Protein AF-A0A7V8IIT7-F1 (afdb_monomer)

Radius of gyration: 13.67 Å; Cα contacts (8 Å, |Δi|>4): 133; chains: 1; bounding box: 44×24×32 Å

Foldseek 3Di:
DQDPVNVLLVLLVVLLVPDDPLLVVLLVQLPDVVRDKDNFPVSVVVNLVSSVWDWDDDPDQWIWIAHLNDIDIDGQDPPDRIDDSVVSPVVNVRCVVNVHHD

Mean predicted aligned error: 3.52 Å

Nearest PDB structures (foldseek):
  6g26-assembly1_F  TM=6.821E-01  e=2.126E-01  Burkholderia pseudomallei K96243
  4nb2-assembly1_A  TM=5.973E-01  e=1.722E+00  Staphylococcus aureus subsp. aureus N315
  7dsh-assembly1_A  TM=5.655E-01  e=5.542E+00  Saccharomyces cerevisiae S288C

Sequence (102 aa):
MTSVNDIMESVMQGKIASLRKKQRETLSQIFKTPVLSGVKWSNIESLVTALGGEIKEGSGSRVQFLLNGSIARFHRPHPSPDTDKGALVSLREWLESIGVKP

Seconda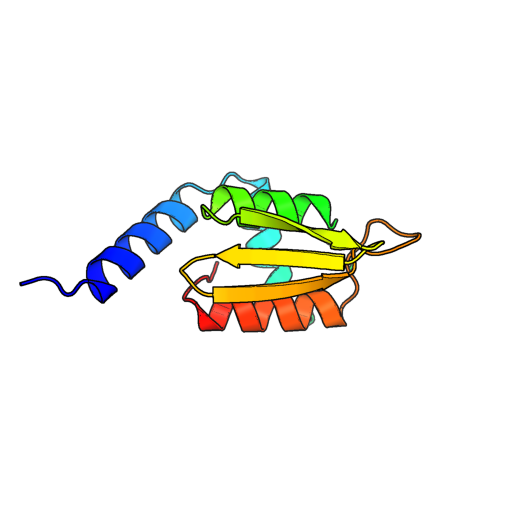ry structure (DSSP, 8-state):
---HHHHHHHHHHHHHHH--HHHHHHHHHHTSSSPPS--BHHHHHHHHHHTT-EEEE-STTEEEEEETTEEEEEE--SSSSBPPHHHHHHHHHHHHHTT---

Organism: NCBI:txid2558042

Solvent-accessible surface area (backbone atoms only — not comparable to full-atom values): 5910 Å² total; per-residue (Å²): 133,86,50,73,66,59,51,52,52,51,52,50,52,52,30,62,72,66,49,51,72,70,35,47,51,47,48,45,41,44,69,38,86,76,65,61,74,69,49,43,48,68,52,53,54,52,36,42,47,63,64,70,24,49,80,46,81,48,80,81,53,31,34,36,41,37,46,96,94,41,78,49,76,51,65,61,53,76,93,51,63,40,39,52,67,65,60,38,51,55,48,35,55,53,36,50,76,72,75,50,71,119

Structure (mmCIF, N/CA/C/O backbone):
data_AF-A0A7V8IIT7-F1
#
_entry.id   AF-A0A7V8IIT7-F1
#
loop_
_atom_site.group_PDB
_atom_site.id
_atom_site.type_symbol
_atom_site.label_atom_id
_atom_site.label_alt_id
_atom_site.label_comp_id
_atom_site.label_asym_id
_atom_site.label_entity_id
_atom_site.label_seq_id
_atom_site.pdbx_PDB_ins_code
_atom_site.Cartn_x
_atom_site.Cartn_y
_atom_site.Cartn_z
_atom_site.occupancy
_atom_site.B_iso_or_equiv
_atom_site.auth_seq_id
_atom_site.auth_comp_id
_atom_site.auth_asym_id
_atom_site.auth_atom_id
_atom_site.pdbx_PDB_model_num
ATOM 1 N N . MET A 1 1 ? -29.582 6.236 13.190 1.00 60.69 1 MET A N 1
ATOM 2 C CA . MET A 1 1 ? -29.233 5.167 12.232 1.00 60.69 1 MET A CA 1
ATOM 3 C C . MET A 1 1 ? -27.866 5.513 11.681 1.00 60.69 1 MET A C 1
ATOM 5 O O . MET A 1 1 ? -27.727 6.603 11.147 1.00 60.69 1 MET A O 1
ATOM 9 N N . THR A 1 2 ? -26.863 4.669 11.905 1.00 72.25 2 THR A N 1
ATOM 10 C CA . THR A 1 2 ? -25.509 4.856 11.361 1.00 72.25 2 THR A CA 1
ATOM 11 C C . THR A 1 2 ? -25.553 4.626 9.850 1.00 72.25 2 THR A C 1
ATOM 13 O O . THR A 1 2 ? -26.155 3.642 9.416 1.00 72.25 2 THR A O 1
ATOM 16 N N . SER A 1 3 ? -24.995 5.535 9.048 1.00 88.56 3 SER A N 1
ATOM 17 C CA . SER A 1 3 ? -24.974 5.390 7.588 1.00 88.56 3 SER A CA 1
ATOM 18 C C . SER A 1 3 ? -24.053 4.238 7.176 1.00 88.56 3 SER A C 1
ATOM 20 O O . SER A 1 3 ? -23.104 3.902 7.885 1.00 88.56 3 SER A O 1
ATOM 22 N N . VAL A 1 4 ? -24.289 3.650 6.000 1.00 82.31 4 VAL A N 1
ATOM 23 C CA . VAL A 1 4 ? -23.381 2.648 5.411 1.00 82.31 4 VAL A CA 1
ATOM 24 C C . VAL A 1 4 ? -21.963 3.216 5.274 1.00 82.31 4 VAL A C 1
ATOM 26 O O . VAL A 1 4 ? -20.998 2.508 5.553 1.00 82.31 4 VAL A O 1
ATOM 29 N N . ASN A 1 5 ? -21.830 4.507 4.950 1.00 82.75 5 ASN A N 1
ATOM 30 C CA . ASN A 1 5 ? -20.531 5.179 4.882 1.00 82.75 5 ASN A CA 1
ATOM 31 C C . ASN A 1 5 ? -19.813 5.202 6.238 1.00 82.75 5 ASN A C 1
ATOM 33 O O . ASN A 1 5 ? -18.624 4.908 6.293 1.00 82.75 5 ASN A O 1
ATOM 37 N N . ASP A 1 6 ? -20.527 5.482 7.331 1.00 85.69 6 ASP A N 1
ATOM 38 C CA . ASP A 1 6 ? -19.939 5.518 8.676 1.00 85.69 6 ASP A CA 1
ATOM 39 C C . ASP A 1 6 ? -19.428 4.128 9.096 1.00 85.69 6 ASP A C 1
ATOM 41 O O . ASP A 1 6 ? -18.385 4.000 9.740 1.00 85.69 6 ASP A O 1
ATOM 45 N N . ILE A 1 7 ? -20.144 3.068 8.699 1.00 87.44 7 ILE A N 1
ATOM 46 C CA . ILE A 1 7 ? -19.718 1.680 8.922 1.00 87.44 7 ILE A CA 1
ATOM 47 C C . ILE A 1 7 ? -18.441 1.387 8.129 1.00 87.44 7 ILE A C 1
ATOM 49 O O . ILE A 1 7 ? -17.496 0.826 8.682 1.00 87.44 7 ILE A O 1
ATOM 53 N N . MET A 1 8 ? -18.390 1.770 6.852 1.00 86.38 8 MET A N 1
ATOM 54 C CA . MET A 1 8 ? -17.222 1.535 5.996 1.00 86.38 8 MET A CA 1
ATOM 55 C C . MET A 1 8 ? -15.982 2.288 6.490 1.00 86.38 8 MET A C 1
ATOM 57 O O . MET A 1 8 ? -14.910 1.691 6.580 1.00 86.38 8 MET A O 1
ATOM 61 N N . GLU A 1 9 ? -16.134 3.552 6.888 1.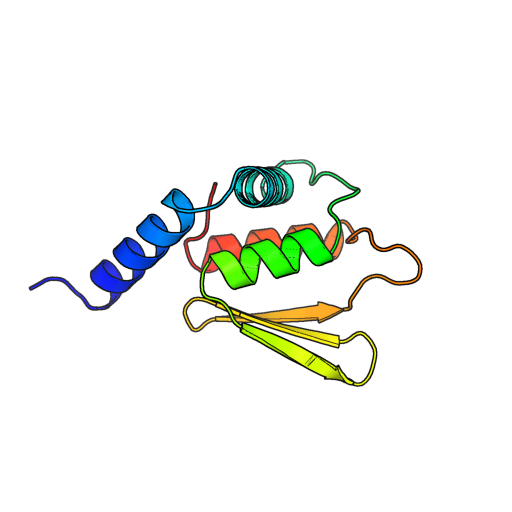00 86.94 9 GLU A N 1
ATOM 62 C CA . GLU A 1 9 ? -1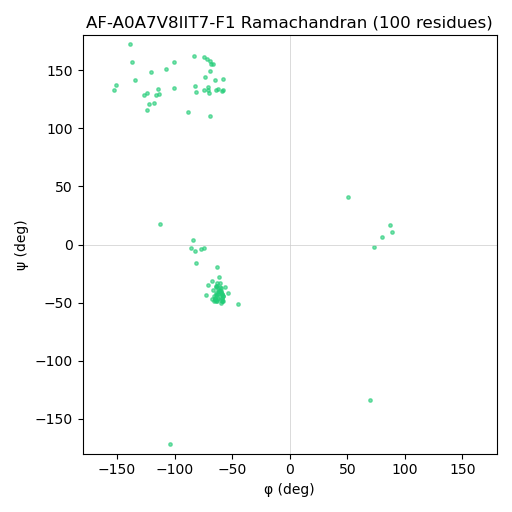5.065 4.339 7.514 1.00 86.94 9 GLU A CA 1
ATOM 63 C C . GLU A 1 9 ? -14.564 3.667 8.796 1.00 86.94 9 GLU A C 1
ATOM 65 O O . GLU A 1 9 ? -13.365 3.438 8.957 1.00 86.94 9 GLU A O 1
ATOM 70 N N . SER A 1 10 ? -15.472 3.252 9.686 1.00 89.62 10 SER A N 1
ATOM 71 C CA . SER A 1 10 ? -15.106 2.554 10.923 1.00 89.62 10 SER A CA 1
ATOM 72 C C . SER A 1 10 ? -14.335 1.254 10.659 1.00 89.62 10 SER A C 1
ATOM 74 O O . SER A 1 10 ? -13.320 0.988 11.311 1.00 89.62 10 SER A O 1
ATOM 76 N N . VAL A 1 11 ? -14.761 0.466 9.666 1.00 91.69 11 VAL A N 1
ATOM 77 C CA . VAL A 1 11 ? -14.057 -0.756 9.250 1.00 91.69 11 VAL A CA 1
ATOM 78 C C . VAL A 1 11 ? -12.656 -0.429 8.735 1.00 91.69 11 VAL A C 1
ATOM 80 O O . VAL A 1 11 ? -11.695 -1.083 9.149 1.00 91.69 11 VAL A O 1
ATOM 83 N N . MET A 1 12 ? -12.513 0.588 7.880 1.00 94.19 12 MET A N 1
ATOM 84 C CA . MET A 1 12 ? -11.210 1.001 7.353 1.00 94.19 12 MET A CA 1
ATOM 85 C C . MET A 1 12 ? -10.268 1.494 8.453 1.00 94.19 12 MET A C 1
ATOM 87 O O . MET A 1 12 ? -9.110 1.071 8.488 1.00 94.19 12 MET A O 1
ATOM 91 N N . GLN A 1 13 ? -10.758 2.283 9.412 1.00 93.50 13 GLN A N 1
ATOM 92 C CA . GLN A 1 13 ? -9.968 2.693 10.577 1.00 93.50 13 GLN A CA 1
ATOM 93 C C . GLN A 1 13 ? -9.526 1.491 11.424 1.00 93.50 13 GLN A C 1
ATOM 95 O O . GLN A 1 13 ? -8.369 1.408 11.842 1.00 93.50 13 GLN A O 1
ATOM 100 N N . GLY A 1 14 ? -10.403 0.498 11.606 1.00 95.81 14 GLY A N 1
ATOM 101 C CA . GLY A 1 14 ? -10.053 -0.765 12.259 1.00 95.81 14 GLY A CA 1
ATOM 102 C C . GLY A 1 14 ? -8.932 -1.521 11.535 1.00 95.81 14 GLY A C 1
ATOM 103 O O . GLY A 1 14 ? -8.011 -2.038 12.176 1.00 95.81 14 GLY A O 1
ATOM 104 N N . LYS A 1 15 ? -8.953 -1.548 10.195 1.00 96.56 15 LYS A N 1
ATOM 105 C CA . LYS A 1 15 ? -7.887 -2.163 9.388 1.00 96.56 15 LYS A CA 1
ATOM 106 C C . LYS A 1 15 ? -6.560 -1.425 9.540 1.00 96.56 15 LYS A C 1
ATOM 108 O O . LYS A 1 15 ? -5.551 -2.083 9.797 1.00 96.56 15 LYS A O 1
ATOM 113 N N . ILE A 1 16 ? -6.566 -0.094 9.465 1.00 96.75 16 ILE A N 1
ATOM 114 C CA . ILE A 1 16 ? -5.372 0.749 9.652 1.00 96.75 16 ILE A CA 1
ATOM 115 C C . ILE A 1 16 ? -4.761 0.513 11.043 1.00 96.75 16 ILE A C 1
ATOM 117 O O . ILE A 1 16 ? -3.561 0.241 11.166 1.00 96.75 16 ILE A O 1
ATOM 121 N N . ALA A 1 17 ? -5.592 0.493 12.089 1.00 96.50 17 ALA A N 1
ATOM 122 C CA . ALA A 1 17 ? -5.154 0.200 13.452 1.00 96.50 17 ALA A CA 1
ATOM 123 C C . ALA A 1 17 ? -4.524 -1.202 13.585 1.00 96.50 17 ALA A C 1
ATOM 125 O O . ALA A 1 17 ? -3.569 -1.383 14.344 1.00 96.50 17 ALA A O 1
ATOM 126 N N . SER A 1 18 ? -4.992 -2.187 12.812 1.00 97.19 18 SER A N 1
ATOM 127 C CA . SER A 1 18 ? -4.503 -3.576 12.839 1.00 97.19 18 SER A CA 1
ATOM 128 C C . SER A 1 18 ? -3.222 -3.851 12.029 1.00 97.19 18 SER A C 1
ATOM 130 O O . SER A 1 18 ? -2.682 -4.958 12.104 1.00 97.19 18 SER A O 1
ATOM 132 N N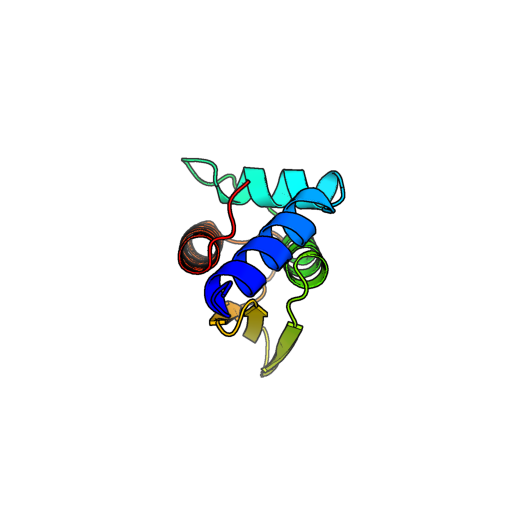 . LEU A 1 19 ? -2.706 -2.873 11.272 1.00 98.38 19 LEU A N 1
ATOM 133 C CA . LEU A 1 19 ? -1.522 -3.055 10.424 1.00 98.38 19 LEU A CA 1
ATOM 134 C C . LEU A 1 19 ? -0.291 -3.514 11.223 1.00 98.38 19 LEU A C 1
ATOM 136 O O . LEU A 1 19 ? -0.014 -3.043 12.323 1.00 98.38 19 LEU A O 1
ATOM 140 N N . ARG A 1 20 ? 0.527 -4.399 10.651 1.00 98.12 20 ARG A N 1
ATOM 141 C CA . ARG A 1 20 ? 1.810 -4.795 11.257 1.00 98.12 20 ARG A CA 1
ATOM 142 C C . ARG A 1 20 ? 2.847 -3.681 11.101 1.00 98.12 20 ARG A C 1
ATOM 144 O O . ARG A 1 20 ? 2.738 -2.844 10.207 1.00 98.12 20 ARG A O 1
ATOM 151 N N . LYS A 1 21 ? 3.915 -3.714 11.910 1.00 97.88 21 LYS A N 1
ATOM 152 C CA . LYS A 1 21 ? 4.992 -2.699 11.915 1.00 97.88 21 LYS A CA 1
ATOM 153 C C . LYS A 1 21 ? 5.466 -2.312 10.505 1.00 97.88 21 LYS A C 1
ATOM 155 O O . LYS A 1 21 ? 5.442 -1.137 10.162 1.00 97.88 21 LYS A O 1
ATOM 160 N N . LYS A 1 22 ? 5.807 -3.296 9.664 1.00 97.50 22 LYS A N 1
ATOM 161 C CA . LYS A 1 22 ? 6.302 -3.053 8.298 1.00 97.50 22 LYS A CA 1
ATOM 162 C C . LYS A 1 22 ? 5.267 -2.389 7.379 1.00 97.50 22 LYS A C 1
ATOM 164 O O . LYS A 1 22 ? 5.628 -1.568 6.541 1.00 97.50 22 LYS A O 1
ATOM 169 N N . GLN A 1 23 ? 3.991 -2.733 7.537 1.00 98.19 23 GLN A N 1
ATOM 170 C CA . GLN A 1 23 ? 2.897 -2.166 6.743 1.00 98.19 23 GLN A CA 1
ATOM 171 C C . GLN A 1 23 ? 2.627 -0.719 7.160 1.00 98.19 23 GLN A C 1
ATOM 173 O O . GLN A 1 23 ? 2.533 0.142 6.292 1.00 98.19 23 GLN A O 1
ATOM 178 N N . ARG A 1 24 ? 2.616 -0.434 8.472 1.00 97.94 24 ARG A N 1
ATOM 179 C CA . ARG A 1 24 ? 2.540 0.941 8.994 1.00 97.94 24 ARG A CA 1
ATOM 180 C C . ARG A 1 24 ? 3.706 1.793 8.498 1.00 97.94 24 ARG A C 1
ATOM 182 O O . ARG A 1 24 ? 3.480 2.874 7.978 1.00 97.94 24 ARG A O 1
ATOM 189 N N . GLU A 1 25 ? 4.936 1.279 8.571 1.00 96.62 25 GLU A N 1
ATOM 190 C CA . GLU A 1 25 ? 6.118 1.966 8.029 1.00 96.62 25 GLU A CA 1
ATOM 191 C C . GLU A 1 25 ? 5.974 2.258 6.531 1.00 96.62 25 GLU A C 1
ATOM 193 O O . GLU A 1 25 ? 6.278 3.364 6.095 1.00 96.62 25 GLU A O 1
ATOM 198 N N . THR A 1 26 ? 5.488 1.291 5.750 1.00 97.50 26 THR A N 1
ATOM 199 C CA . THR A 1 26 ? 5.259 1.458 4.306 1.00 97.50 26 THR A CA 1
ATOM 200 C C . THR A 1 26 ? 4.217 2.541 4.036 1.00 97.50 26 THR A C 1
ATOM 202 O O . THR A 1 26 ? 4.466 3.431 3.226 1.00 97.50 26 THR A O 1
ATOM 205 N N . LEU A 1 27 ? 3.090 2.518 4.756 1.00 97.31 27 LEU A N 1
ATOM 206 C CA . LEU A 1 27 ? 2.060 3.552 4.674 1.00 97.31 27 LEU A CA 1
ATOM 207 C C . LEU A 1 27 ? 2.643 4.930 5.020 1.00 97.31 27 LEU A C 1
ATOM 209 O O . LEU A 1 27 ? 2.514 5.866 4.237 1.00 97.31 27 LEU A O 1
ATOM 213 N N . SER A 1 28 ? 3.391 5.051 6.120 1.00 96.38 28 SER A N 1
ATOM 214 C CA . SER A 1 28 ? 4.062 6.304 6.476 1.00 96.38 2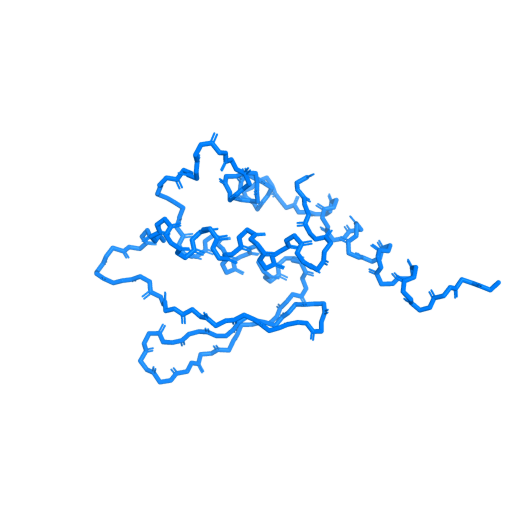8 SER A CA 1
ATOM 215 C C . SER A 1 28 ? 5.059 6.768 5.407 1.00 96.38 28 SER A C 1
ATOM 217 O O . SER A 1 28 ? 5.135 7.961 5.137 1.00 96.38 28 SER A O 1
ATOM 219 N N . GLN A 1 29 ? 5.826 5.862 4.788 1.00 95.81 29 GLN A N 1
ATOM 220 C CA . GLN A 1 29 ? 6.783 6.197 3.724 1.00 95.81 29 GLN A CA 1
ATOM 221 C C . GLN A 1 29 ? 6.095 6.757 2.474 1.00 95.81 29 GLN A C 1
ATOM 223 O O . GLN A 1 29 ? 6.592 7.734 1.913 1.00 95.81 29 GLN A O 1
ATOM 228 N N . ILE A 1 30 ? 4.959 6.175 2.074 1.00 96.31 30 ILE A N 1
ATOM 229 C CA . ILE A 1 30 ? 4.142 6.640 0.940 1.00 96.31 30 ILE A CA 1
ATOM 230 C C . ILE A 1 30 ? 3.648 8.076 1.173 1.00 96.31 30 ILE A C 1
ATOM 232 O O . ILE A 1 30 ? 3.625 8.879 0.244 1.00 96.31 30 ILE A O 1
ATOM 236 N N . PHE A 1 31 ? 3.310 8.425 2.418 1.00 96.56 31 PHE A N 1
ATOM 237 C CA . PHE A 1 31 ? 2.764 9.738 2.781 1.00 96.56 31 PHE A CA 1
ATOM 238 C C . PHE A 1 31 ? 3.813 10.826 3.068 1.00 96.56 31 PHE A C 1
ATOM 240 O O . PHE A 1 31 ? 3.445 11.982 3.288 1.00 96.56 31 PHE A O 1
ATOM 247 N N . LYS A 1 32 ? 5.117 10.519 3.043 1.00 95.06 32 LYS A N 1
ATOM 248 C CA . LYS A 1 32 ? 6.156 11.549 3.226 1.00 95.06 32 LYS A CA 1
ATOM 249 C C . LYS A 1 32 ? 6.228 12.508 2.036 1.00 95.06 32 LYS A C 1
ATOM 251 O O . LYS A 1 32 ? 6.008 12.125 0.889 1.00 95.06 32 LYS A O 1
ATOM 256 N N . THR A 1 33 ? 6.613 13.752 2.322 1.00 89.19 33 THR A N 1
ATOM 257 C CA . THR A 1 33 ? 6.904 14.780 1.315 1.00 89.19 33 THR A CA 1
ATOM 258 C C . THR A 1 33 ? 8.325 15.317 1.544 1.00 89.19 33 THR A C 1
ATOM 260 O O . THR A 1 33 ? 8.566 15.896 2.602 1.00 89.19 33 THR A O 1
ATOM 263 N N . PRO A 1 34 ? 9.274 15.125 0.603 1.00 86.25 34 PRO A N 1
ATOM 264 C CA . PRO A 1 34 ? 9.130 14.380 -0.653 1.00 86.25 34 PRO A CA 1
ATOM 265 C C . PRO A 1 34 ? 8.911 12.873 -0.422 1.00 86.25 34 PRO A C 1
ATOM 267 O O . PRO A 1 34 ? 9.327 12.334 0.605 1.00 86.25 34 PRO A O 1
ATOM 270 N N . VAL A 1 35 ? 8.281 12.192 -1.390 1.00 83.75 35 VAL A N 1
ATOM 271 C CA . VAL A 1 35 ? 8.116 10.728 -1.341 1.00 83.75 35 VAL A CA 1
ATOM 272 C C . VAL A 1 35 ? 9.487 10.055 -1.268 1.00 83.75 35 VAL A C 1
ATOM 274 O O . VAL A 1 35 ? 10.410 10.401 -2.017 1.00 83.75 35 VAL A O 1
ATOM 277 N N . LEU A 1 36 ? 9.640 9.104 -0.346 1.00 82.75 36 LEU A N 1
ATOM 278 C CA . LEU A 1 36 ? 10.895 8.373 -0.201 1.00 82.75 36 LEU A CA 1
ATOM 279 C C . LEU A 1 36 ? 11.055 7.363 -1.339 1.00 82.75 36 LEU A C 1
ATOM 281 O O . LEU A 1 36 ? 10.146 6.594 -1.631 1.00 82.75 36 LEU A O 1
ATOM 285 N N . SER A 1 37 ? 12.234 7.334 -1.958 1.00 78.12 37 SER A N 1
ATOM 286 C CA . SER A 1 37 ? 12.620 6.259 -2.877 1.00 78.12 37 SER A CA 1
ATOM 287 C C . SER A 1 37 ? 12.901 4.956 -2.121 1.00 78.12 37 SER A C 1
ATOM 289 O O . SER A 1 37 ? 13.216 4.977 -0.932 1.00 78.12 37 SER A O 1
ATOM 291 N N . GLY A 1 38 ? 12.851 3.820 -2.823 1.00 85.38 38 GLY A N 1
ATOM 292 C CA . GLY A 1 38 ? 13.244 2.520 -2.261 1.00 85.38 38 GLY A CA 1
ATOM 293 C C . GLY A 1 38 ? 12.121 1.758 -1.551 1.00 85.38 38 GLY A C 1
ATOM 294 O O . GLY A 1 38 ? 12.377 0.751 -0.887 1.00 85.38 38 GLY A O 1
ATOM 295 N N . VAL A 1 39 ? 10.867 2.207 -1.681 1.00 93.94 39 VAL A N 1
ATOM 296 C CA . VAL A 1 39 ? 9.709 1.422 -1.238 1.00 93.94 39 VAL A CA 1
ATOM 297 C C . VAL A 1 39 ? 9.562 0.213 -2.165 1.00 93.94 39 VAL A C 1
ATOM 299 O O . VAL A 1 39 ? 9.223 0.347 -3.343 1.00 93.94 39 VAL A O 1
ATOM 302 N N . LYS A 1 40 ? 9.831 -0.982 -1.629 1.00 95.50 40 LYS A N 1
ATOM 303 C CA . LYS A 1 40 ? 9.693 -2.245 -2.367 1.00 95.50 40 LYS A CA 1
ATOM 304 C C . LYS A 1 40 ? 8.241 -2.464 -2.777 1.00 95.50 40 LYS A C 1
ATOM 306 O O . LYS A 1 40 ? 7.353 -2.361 -1.932 1.00 95.50 40 LYS A O 1
ATOM 311 N N . TRP A 1 41 ? 8.020 -2.849 -4.032 1.00 96.19 41 TRP A N 1
ATOM 312 C CA . TRP A 1 41 ? 6.683 -3.151 -4.551 1.00 96.19 41 TRP A CA 1
ATOM 313 C C . TRP A 1 41 ? 5.930 -4.183 -3.694 1.00 96.19 41 TRP A C 1
ATOM 315 O O . TRP A 1 41 ? 4.773 -3.981 -3.338 1.00 96.19 41 TRP A O 1
ATOM 325 N N . SER A 1 42 ? 6.618 -5.235 -3.246 1.00 96.50 42 SER A N 1
ATOM 326 C CA . SER A 1 42 ? 6.037 -6.271 -2.380 1.00 96.50 42 SER A CA 1
ATOM 327 C C . SER A 1 42 ? 5.536 -5.744 -1.027 1.00 96.50 42 SER A C 1
ATOM 329 O O . SER A 1 42 ? 4.589 -6.291 -0.462 1.00 96.50 42 SER A O 1
ATOM 331 N N . ASN A 1 43 ? 6.123 -4.661 -0.500 1.00 97.69 43 ASN A N 1
ATOM 332 C CA . ASN A 1 43 ? 5.616 -4.023 0.717 1.00 97.69 43 ASN A CA 1
ATOM 333 C C . ASN A 1 43 ? 4.288 -3.298 0.451 1.00 97.69 43 ASN A C 1
ATOM 335 O O . ASN A 1 43 ? 3.418 -3.299 1.319 1.00 97.69 43 ASN A O 1
ATOM 339 N N . ILE A 1 44 ? 4.124 -2.710 -0.739 1.00 97.50 44 ILE A N 1
ATOM 340 C CA . ILE A 1 44 ? 2.871 -2.075 -1.171 1.00 97.50 44 ILE A CA 1
ATOM 341 C C . ILE A 1 44 ? 1.788 -3.140 -1.347 1.00 97.50 44 ILE A C 1
ATOM 343 O O . ILE A 1 44 ? 0.699 -2.986 -0.802 1.00 97.50 44 ILE A O 1
ATOM 347 N N . GLU A 1 45 ? 2.098 -4.251 -2.020 1.00 97.94 45 GLU A N 1
ATOM 348 C CA . GLU A 1 45 ? 1.171 -5.383 -2.153 1.00 97.94 45 GLU A CA 1
ATOM 349 C C . GLU A 1 45 ? 0.751 -5.914 -0.768 1.00 97.94 45 GLU A C 1
ATOM 351 O O . GLU A 1 45 ? -0.434 -6.100 -0.494 1.00 97.94 45 GLU A O 1
ATOM 356 N N . SER A 1 46 ? 1.704 -6.065 0.162 1.00 98.38 46 SER A N 1
ATOM 357 C CA . SER A 1 46 ? 1.405 -6.476 1.541 1.00 98.38 46 SER A CA 1
ATOM 358 C C . SER A 1 46 ? 0.508 -5.481 2.287 1.00 98.38 46 SER A C 1
ATOM 360 O O . SER A 1 46 ? -0.364 -5.906 3.047 1.00 98.38 46 SER A O 1
ATOM 362 N N . LEU A 1 47 ? 0.711 -4.174 2.090 1.00 98.50 47 LEU A N 1
ATOM 363 C CA . LEU A 1 47 ? -0.123 -3.124 2.676 1.00 98.50 47 LEU A CA 1
ATOM 364 C C . LEU A 1 47 ? -1.560 -3.191 2.139 1.00 98.50 47 LEU A C 1
ATOM 366 O O . LEU A 1 47 ? -2.493 -3.194 2.938 1.00 98.50 47 LEU A O 1
ATOM 370 N N . VAL A 1 48 ? -1.740 -3.293 0.818 1.00 98.38 48 VAL A N 1
ATOM 371 C CA . VAL A 1 48 ? -3.069 -3.375 0.182 1.00 98.38 48 VAL A CA 1
ATOM 372 C C . VAL A 1 48 ? -3.843 -4.586 0.701 1.00 98.38 48 VAL A C 1
ATOM 374 O O . VAL A 1 48 ? -4.972 -4.432 1.166 1.00 98.38 48 VAL A O 1
ATOM 377 N N . THR A 1 49 ? -3.220 -5.767 0.731 1.00 98.31 49 THR A N 1
ATOM 378 C CA . THR A 1 49 ? -3.845 -6.985 1.272 1.00 98.31 49 THR A CA 1
ATOM 379 C C . THR A 1 49 ? -4.212 -6.835 2.753 1.00 98.31 49 THR A C 1
ATOM 381 O O . THR A 1 49 ? -5.281 -7.268 3.179 1.00 98.31 49 THR A O 1
ATOM 384 N N . ALA A 1 50 ? -3.363 -6.190 3.562 1.00 98.06 50 ALA A N 1
ATOM 385 C CA . ALA A 1 50 ? -3.636 -5.977 4.986 1.00 98.06 50 ALA A CA 1
ATOM 386 C C . ALA A 1 50 ? -4.804 -5.014 5.245 1.00 98.06 50 ALA A C 1
ATOM 388 O O . ALA A 1 50 ? -5.547 -5.188 6.211 1.00 98.06 50 ALA A O 1
ATOM 389 N N . LEU A 1 51 ? -5.001 -4.042 4.354 1.00 97.94 51 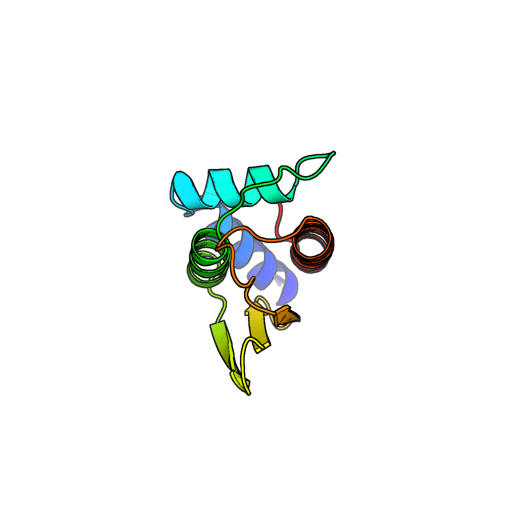LEU A N 1
ATOM 390 C CA . LEU A 1 51 ? -6.158 -3.149 4.362 1.00 97.94 51 LEU A CA 1
ATOM 391 C C . LEU A 1 51 ? -7.448 -3.837 3.875 1.00 97.94 51 LEU A C 1
ATOM 393 O O . LEU A 1 51 ? -8.514 -3.234 3.928 1.00 97.94 51 LEU A O 1
ATOM 397 N N . GLY A 1 52 ? -7.376 -5.107 3.457 1.00 97.19 52 GLY A N 1
ATOM 398 C CA . GLY A 1 52 ? -8.509 -5.870 2.931 1.00 97.19 52 GLY A CA 1
ATOM 399 C C . GLY A 1 52 ? -8.729 -5.690 1.430 1.00 97.19 52 GLY A C 1
ATOM 400 O O . GLY A 1 52 ? -9.815 -5.989 0.942 1.00 97.19 52 GLY A O 1
ATOM 401 N N . GLY A 1 53 ? -7.729 -5.177 0.713 1.00 97.19 53 GLY A N 1
ATOM 402 C CA . GLY A 1 53 ? -7.771 -5.033 -0.733 1.00 97.19 53 GLY A CA 1
ATOM 403 C C . GLY A 1 53 ? -7.390 -6.309 -1.480 1.00 97.19 53 GLY A C 1
ATOM 404 O O . GLY A 1 53 ? -6.739 -7.205 -0.944 1.00 97.19 53 GLY A O 1
ATOM 405 N N . GLU A 1 54 ? -7.767 -6.354 -2.752 1.00 98.00 54 GLU A N 1
ATOM 406 C CA . GLU A 1 54 ? -7.398 -7.403 -3.697 1.00 98.00 54 GLU A CA 1
ATOM 407 C C . GLU A 1 54 ? -6.370 -6.889 -4.705 1.00 98.00 54 GLU A C 1
ATOM 409 O O . GLU A 1 54 ? -6.353 -5.711 -5.075 1.00 98.00 54 GLU A O 1
ATOM 414 N N . ILE A 1 55 ? -5.539 -7.805 -5.195 1.00 97.94 55 ILE A N 1
ATOM 415 C CA . ILE A 1 55 ? -4.520 -7.533 -6.204 1.00 97.94 55 ILE A CA 1
ATOM 416 C C . ILE A 1 55 ? -4.786 -8.449 -7.390 1.00 97.94 55 ILE A C 1
ATOM 418 O O . ILE A 1 55 ? -4.790 -9.670 -7.244 1.00 97.94 55 ILE A O 1
ATOM 422 N N . LYS A 1 56 ? -5.007 -7.861 -8.565 1.00 97.00 56 LYS A N 1
ATOM 423 C CA . LYS A 1 56 ? -5.223 -8.593 -9.815 1.00 97.00 56 LYS A CA 1
ATOM 424 C C . LYS A 1 56 ? -4.072 -8.341 -10.770 1.00 97.00 56 LYS A C 1
ATOM 426 O O . LYS A 1 56 ? -3.710 -7.194 -11.038 1.00 97.00 56 LYS A O 1
ATOM 431 N N . GLU A 1 57 ? -3.514 -9.421 -11.296 1.00 94.25 57 GLU A N 1
ATOM 432 C CA . GLU A 1 57 ? -2.476 -9.360 -12.318 1.00 94.25 57 GLU A CA 1
ATOM 433 C C . GLU A 1 57 ? -3.109 -9.160 -13.698 1.00 94.25 57 GLU A C 1
ATOM 435 O O . GLU A 1 57 ? -4.124 -9.772 -14.031 1.00 94.25 57 GLU A O 1
ATOM 440 N N . GLY A 1 58 ? -2.524 -8.269 -14.494 1.00 90.62 58 GLY A N 1
ATOM 441 C CA . GLY A 1 58 ? -2.847 -8.104 -15.906 1.00 90.62 58 GLY A CA 1
ATOM 442 C C . GLY A 1 58 ? -1.766 -8.710 -16.798 1.00 90.62 58 GLY A C 1
ATOM 443 O O . GLY A 1 58 ? -0.825 -9.346 -16.334 1.00 90.62 58 GLY A O 1
ATOM 444 N N . SER A 1 59 ? -1.864 -8.474 -18.105 1.00 87.94 59 SER A N 1
ATOM 445 C CA . SER A 1 59 ? -0.810 -8.878 -19.041 1.00 87.94 59 SER A CA 1
ATOM 446 C C . SER A 1 59 ? 0.506 -8.136 -18.758 1.00 87.94 59 SER A C 1
ATOM 448 O O . SER A 1 59 ? 0.523 -6.906 -18.626 1.00 87.94 59 SER A O 1
ATOM 450 N N . GLY A 1 60 ? 1.616 -8.877 -18.712 1.00 89.94 60 GLY A N 1
ATOM 451 C CA . GLY A 1 60 ? 2.950 -8.329 -18.451 1.00 89.94 60 GLY A CA 1
ATOM 452 C C . GLY A 1 60 ? 3.112 -7.838 -17.008 1.00 89.94 60 GLY A C 1
ATOM 453 O O . GLY A 1 60 ? 2.735 -8.524 -16.066 1.00 89.94 60 GLY A O 1
ATOM 454 N N . SER A 1 61 ? 3.677 -6.642 -16.819 1.00 91.44 61 S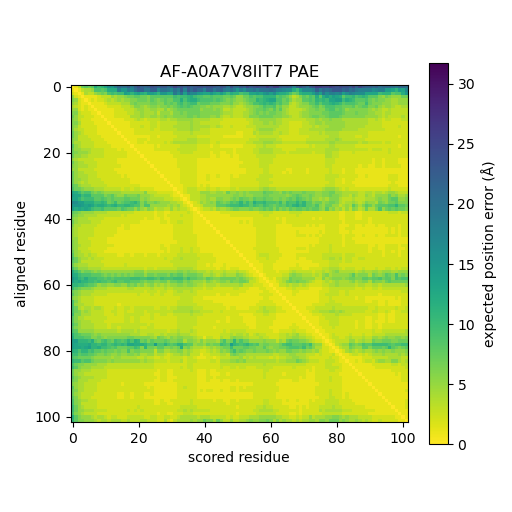ER A N 1
ATOM 455 C CA . SER A 1 61 ? 3.894 -6.051 -15.487 1.00 91.44 61 SER A CA 1
ATOM 456 C C . SER A 1 61 ? 2.673 -5.320 -14.916 1.00 91.44 61 SER A C 1
ATOM 458 O O . SER A 1 61 ? 2.777 -4.700 -13.863 1.00 91.44 61 SER A O 1
ATOM 460 N N . ARG A 1 62 ? 1.519 -5.335 -15.594 1.00 94.50 62 ARG A N 1
ATOM 461 C CA . ARG A 1 62 ? 0.332 -4.573 -15.175 1.00 94.50 62 ARG A CA 1
ATOM 462 C C . ARG A 1 62 ? -0.295 -5.187 -13.928 1.00 94.50 62 ARG A C 1
ATOM 464 O O . ARG A 1 62 ? -0.505 -6.394 -13.872 1.00 94.50 62 ARG A O 1
ATOM 471 N N . VAL A 1 63 ? -0.657 -4.346 -12.966 1.00 96.81 63 VAL A N 1
ATOM 472 C CA . VAL A 1 63 ? -1.331 -4.745 -11.726 1.00 96.81 63 VAL A CA 1
ATOM 473 C C . VAL A 1 63 ? -2.491 -3.802 -11.443 1.00 96.81 63 VAL A C 1
ATOM 475 O O . VAL A 1 63 ? -2.403 -2.593 -11.667 1.00 96.81 63 VAL A O 1
ATOM 478 N N . GLN A 1 64 ? -3.586 -4.361 -10.944 1.00 97.81 64 GLN A N 1
ATOM 479 C CA . GLN A 1 64 ? -4.741 -3.626 -10.460 1.00 97.81 64 GLN A CA 1
ATOM 480 C C . GLN A 1 64 ? -4.912 -3.868 -8.960 1.00 97.81 64 GLN A C 1
ATOM 482 O O . GLN A 1 64 ? -4.957 -5.014 -8.520 1.00 97.81 64 GLN A O 1
ATOM 487 N N . PHE A 1 65 ? -5.036 -2.791 -8.192 1.00 98.38 65 PHE A N 1
ATOM 488 C CA . PHE A 1 65 ? -5.427 -2.835 -6.787 1.00 98.38 65 PHE A CA 1
ATOM 489 C C . PHE A 1 65 ? -6.899 -2.475 -6.657 1.00 98.38 65 PHE A C 1
ATOM 491 O O . PHE A 1 65 ? -7.356 -1.508 -7.268 1.00 98.38 65 PHE A O 1
ATOM 498 N N . LEU A 1 66 ? -7.626 -3.255 -5.863 1.00 98.25 66 LEU A N 1
ATOM 499 C CA . LEU A 1 66 ? -9.008 -3.000 -5.493 1.00 98.25 66 LEU A CA 1
ATOM 500 C C . LEU A 1 66 ? -9.050 -2.824 -3.981 1.00 98.25 66 LEU A C 1
ATOM 502 O O . LEU A 1 66 ? -8.629 -3.717 -3.255 1.00 98.25 66 LEU A O 1
ATOM 506 N N . LEU A 1 67 ? -9.528 -1.685 -3.495 1.00 97.44 67 LEU A N 1
ATOM 507 C CA . LEU A 1 67 ? -9.609 -1.404 -2.063 1.00 97.44 67 LEU A CA 1
ATOM 508 C C . LEU A 1 67 ? -10.745 -0.422 -1.801 1.00 97.44 67 LEU A C 1
ATOM 510 O O . LEU A 1 67 ? -10.856 0.587 -2.492 1.00 97.44 67 LEU A O 1
ATOM 514 N N . ASN A 1 68 ? -11.582 -0.723 -0.805 1.00 93.88 68 ASN A N 1
ATOM 515 C CA . ASN A 1 68 ? -12.711 0.124 -0.408 1.00 93.88 68 ASN A CA 1
ATOM 516 C C . ASN A 1 68 ? -13.613 0.539 -1.597 1.00 93.88 68 ASN A C 1
ATOM 518 O O . ASN A 1 68 ? -13.987 1.698 -1.745 1.00 93.88 68 ASN A O 1
ATOM 522 N N . GLY A 1 69 ? -13.884 -0.395 -2.519 1.00 93.81 69 GLY A N 1
ATOM 523 C CA . GLY A 1 69 ? -14.679 -0.139 -3.731 1.00 93.81 69 GLY A CA 1
ATOM 524 C C . GLY A 1 69 ? -13.981 0.691 -4.821 1.00 93.81 69 GLY A C 1
ATOM 525 O O . GLY A 1 69 ? -14.552 0.883 -5.892 1.00 93.81 69 GLY A O 1
ATOM 526 N N . SER A 1 70 ? -12.749 1.147 -4.591 1.00 97.00 70 SER A N 1
ATOM 527 C CA . SER A 1 70 ? -11.949 1.911 -5.548 1.00 97.00 70 SER A CA 1
ATOM 528 C C . SER A 1 70 ? -10.906 1.044 -6.243 1.00 97.00 70 SER A C 1
ATOM 530 O O . SER A 1 70 ? -10.478 0.009 -5.729 1.00 97.00 70 SER A O 1
ATOM 532 N N . ILE A 1 71 ? -10.479 1.489 -7.424 1.00 98.06 71 ILE A N 1
ATOM 533 C CA . ILE A 1 71 ? -9.549 0.775 -8.293 1.00 98.06 71 ILE A CA 1
ATOM 534 C C . ILE A 1 71 ? -8.371 1.682 -8.644 1.00 98.06 71 ILE A C 1
ATOM 536 O O . ILE A 1 71 ? -8.569 2.759 -9.203 1.00 98.06 71 ILE A O 1
ATOM 540 N N . ALA A 1 72 ? -7.150 1.189 -8.443 1.00 97.75 72 ALA A N 1
ATOM 541 C CA . ALA A 1 72 ? -5.935 1.795 -8.982 1.00 97.75 72 ALA A CA 1
ATOM 542 C C . ALA A 1 72 ? -5.186 0.823 -9.897 1.00 97.75 72 ALA A C 1
ATOM 544 O O . ALA A 1 72 ? -5.241 -0.394 -9.725 1.00 97.75 72 ALA A O 1
ATOM 545 N N . ARG A 1 73 ? -4.505 1.363 -10.911 1.00 97.56 73 ARG A N 1
ATOM 546 C CA . ARG A 1 73 ? -3.771 0.591 -11.921 1.00 97.56 73 ARG A CA 1
ATOM 547 C C . ARG A 1 73 ? -2.325 1.050 -11.962 1.00 97.56 73 ARG A C 1
ATOM 549 O O . ARG A 1 73 ? -2.063 2.240 -12.089 1.00 97.56 73 ARG A O 1
ATOM 556 N N . PHE A 1 74 ? -1.414 0.090 -11.909 1.00 95.94 74 PHE A N 1
ATOM 557 C CA . PHE A 1 74 ? 0.021 0.320 -11.860 1.00 95.94 74 PHE A CA 1
ATOM 558 C C . PHE A 1 74 ? 0.762 -0.667 -12.759 1.00 95.94 74 PHE A C 1
ATOM 560 O O . PHE A 1 74 ? 0.192 -1.627 -13.285 1.00 95.94 74 PHE A O 1
ATOM 567 N N . HIS A 1 75 ? 2.060 -0.434 -12.899 1.00 94.31 75 HIS A N 1
ATOM 568 C CA . HIS A 1 75 ? 3.002 -1.400 -13.432 1.00 94.31 75 HIS A CA 1
ATOM 569 C C . HIS A 1 75 ? 3.979 -1.791 -12.324 1.00 94.31 75 HIS A C 1
ATOM 571 O O . HIS A 1 75 ? 4.502 -0.921 -11.630 1.00 94.31 75 HIS A O 1
ATOM 577 N N . ARG A 1 76 ? 4.241 -3.090 -12.169 1.00 90.56 76 ARG A N 1
ATOM 578 C CA . ARG A 1 76 ? 5.338 -3.584 -11.339 1.00 90.56 76 ARG A CA 1
ATOM 579 C C . ARG A 1 76 ? 6.653 -2.997 -11.852 1.00 90.56 76 ARG A C 1
ATOM 581 O O . ARG A 1 76 ? 6.885 -3.045 -13.066 1.00 90.56 76 ARG A O 1
ATOM 588 N N . PRO A 1 77 ? 7.506 -2.468 -10.963 1.00 88.06 77 PRO A N 1
ATOM 589 C CA . PRO A 1 77 ? 8.786 -1.918 -11.370 1.00 88.06 77 PRO A CA 1
ATOM 590 C C . PRO A 1 77 ? 9.691 -3.028 -11.928 1.00 88.06 77 PRO A C 1
ATOM 592 O O . PRO A 1 77 ? 9.684 -4.165 -11.452 1.00 88.06 77 PRO A O 1
ATOM 595 N N . HIS A 1 78 ? 10.441 -2.699 -12.982 1.00 81.31 78 HIS A N 1
ATOM 596 C CA . HIS A 1 78 ? 11.414 -3.585 -13.619 1.00 81.31 78 HIS A CA 1
ATOM 597 C C . HIS A 1 78 ? 12.548 -2.747 -14.247 1.00 81.31 78 HIS A C 1
ATOM 599 O O . HIS A 1 78 ? 12.245 -1.722 -14.861 1.00 81.31 78 HIS A O 1
ATOM 605 N N . PRO A 1 79 ? 13.837 -3.134 -14.119 1.00 83.00 79 PRO A N 1
ATOM 606 C CA . PRO A 1 79 ? 14.354 -4.341 -13.457 1.00 83.00 79 PRO A CA 1
ATOM 607 C C . PRO A 1 79 ? 14.482 -4.237 -11.930 1.00 83.00 79 PRO A C 1
ATOM 609 O O . PRO A 1 79 ? 14.619 -5.256 -11.259 1.00 83.00 79 PRO A O 1
ATOM 612 N N . SER A 1 80 ? 14.439 -3.027 -11.368 1.00 86.62 80 SER A N 1
ATOM 613 C CA . SER A 1 80 ? 14.511 -2.826 -9.916 1.00 86.62 80 SER A CA 1
ATOM 614 C C . SER A 1 80 ? 13.197 -3.232 -9.232 1.00 86.62 80 SER A C 1
ATOM 616 O O . SER A 1 80 ? 12.135 -2.952 -9.781 1.00 86.62 80 SER A O 1
ATOM 618 N N . PRO A 1 81 ? 13.229 -3.817 -8.019 1.00 85.50 81 PRO A N 1
ATOM 619 C CA . PRO A 1 81 ? 12.025 -4.053 -7.216 1.00 85.50 81 PRO A CA 1
ATOM 620 C C . PRO A 1 81 ? 11.495 -2.782 -6.525 1.00 85.50 81 PRO A C 1
ATOM 622 O O . PRO A 1 81 ? 10.488 -2.840 -5.810 1.00 85.50 81 PRO A O 1
ATOM 625 N N . ASP A 1 82 ? 12.203 -1.658 -6.659 1.00 90.69 82 ASP A N 1
ATOM 626 C CA . ASP A 1 82 ? 11.835 -0.388 -6.040 1.00 90.69 82 ASP A CA 1
ATOM 627 C C . ASP A 1 82 ? 10.774 0.326 -6.869 1.00 90.69 82 ASP A C 1
ATOM 629 O O . ASP A 1 82 ? 10.918 0.500 -8.077 1.00 90.69 82 ASP A O 1
ATOM 633 N N . THR A 1 83 ? 9.724 0.778 -6.194 1.00 92.00 83 THR A N 1
ATOM 634 C CA . THR A 1 83 ? 8.647 1.552 -6.813 1.00 92.00 83 THR A CA 1
ATOM 635 C C . THR A 1 83 ? 9.161 2.942 -7.171 1.00 92.00 83 THR A C 1
ATOM 637 O O . THR A 1 83 ? 9.811 3.599 -6.349 1.00 92.00 83 THR A O 1
ATOM 640 N N . ASP A 1 84 ? 8.885 3.399 -8.391 1.00 91.06 84 ASP A N 1
ATOM 641 C CA . ASP A 1 84 ? 9.284 4.733 -8.820 1.00 91.06 84 ASP A CA 1
ATOM 642 C C . ASP A 1 84 ? 8.479 5.822 -8.091 1.00 91.06 84 ASP A C 1
ATOM 644 O O . ASP A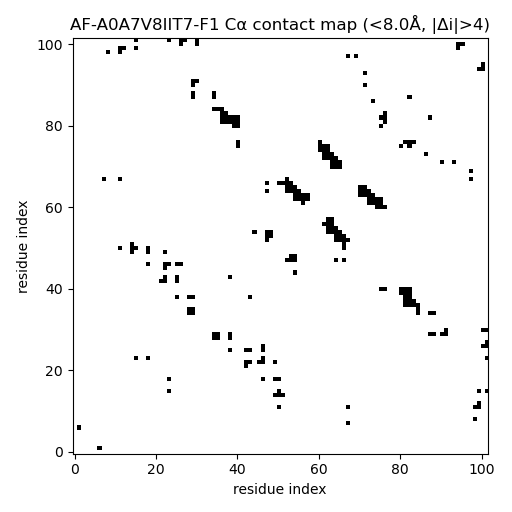 1 84 ? 7.387 5.600 -7.561 1.00 91.06 84 ASP A O 1
ATOM 648 N N . LYS A 1 85 ? 9.034 7.037 -8.049 1.00 91.69 85 LYS A N 1
ATOM 649 C CA . LYS A 1 85 ? 8.427 8.155 -7.315 1.00 91.69 85 LYS A CA 1
ATOM 650 C C . LYS A 1 85 ? 7.058 8.552 -7.871 1.00 91.69 85 LYS A C 1
ATOM 652 O O . LYS A 1 85 ? 6.214 8.971 -7.086 1.00 91.69 85 LYS A O 1
ATOM 657 N N . GLY A 1 86 ? 6.840 8.428 -9.181 1.00 92.88 86 GLY A N 1
ATOM 658 C CA . GLY A 1 86 ? 5.560 8.750 -9.808 1.00 92.88 86 GLY A CA 1
ATOM 659 C C . GLY A 1 86 ? 4.471 7.795 -9.333 1.00 92.88 86 GLY A C 1
ATOM 660 O O . GLY A 1 86 ? 3.442 8.240 -8.830 1.00 92.88 86 GLY A O 1
ATOM 661 N N . ALA A 1 87 ? 4.748 6.490 -9.369 1.00 94.25 87 ALA A N 1
ATOM 662 C CA . ALA A 1 87 ? 3.846 5.475 -8.837 1.00 94.25 87 ALA A CA 1
ATOM 663 C C . ALA A 1 87 ? 3.565 5.663 -7.335 1.00 94.25 87 ALA A C 1
ATOM 665 O O . ALA A 1 87 ? 2.424 5.492 -6.912 1.00 94.25 87 ALA A O 1
ATOM 666 N N . LEU A 1 88 ? 4.555 6.072 -6.529 1.00 95.69 88 LEU A N 1
ATOM 667 C CA . LEU A 1 88 ? 4.338 6.382 -5.107 1.00 95.69 88 LEU A CA 1
ATOM 668 C C . LEU A 1 88 ? 3.446 7.608 -4.884 1.00 95.69 88 LEU A C 1
ATOM 670 O O . LEU A 1 88 ? 2.608 7.587 -3.984 1.00 95.69 88 LEU A O 1
ATOM 674 N N . VAL A 1 89 ? 3.594 8.657 -5.698 1.00 96.06 89 VAL A N 1
ATOM 675 C CA . VAL A 1 89 ? 2.713 9.835 -5.646 1.00 96.06 89 VAL A CA 1
ATOM 676 C C . VAL A 1 89 ? 1.280 9.443 -6.000 1.00 96.06 89 VAL A C 1
ATOM 678 O O . VAL A 1 89 ? 0.377 9.732 -5.217 1.00 96.06 89 VAL A O 1
ATOM 681 N N . SER A 1 90 ? 1.078 8.709 -7.098 1.00 96.38 90 SER A N 1
ATOM 682 C CA . SER A 1 90 ? -0.251 8.227 -7.495 1.00 96.38 90 SER A CA 1
ATOM 683 C C . SER A 1 90 ? -0.859 7.264 -6.469 1.00 96.38 90 SER A C 1
ATOM 685 O O . SER A 1 90 ? -2.063 7.295 -6.229 1.00 96.38 90 SER A O 1
ATOM 687 N N . LEU A 1 91 ? -0.042 6.424 -5.825 1.00 96.94 91 LEU A N 1
ATOM 688 C CA . LEU A 1 91 ? -0.492 5.537 -4.753 1.00 96.94 91 LEU A CA 1
ATOM 689 C C . LEU A 1 91 ? -0.956 6.322 -3.523 1.00 96.94 91 LEU A C 1
ATOM 691 O O . LEU A 1 91 ? -2.003 6.004 -2.968 1.00 96.94 91 LEU A O 1
ATOM 695 N N . ARG A 1 92 ? -0.206 7.351 -3.112 1.00 97.38 92 ARG A 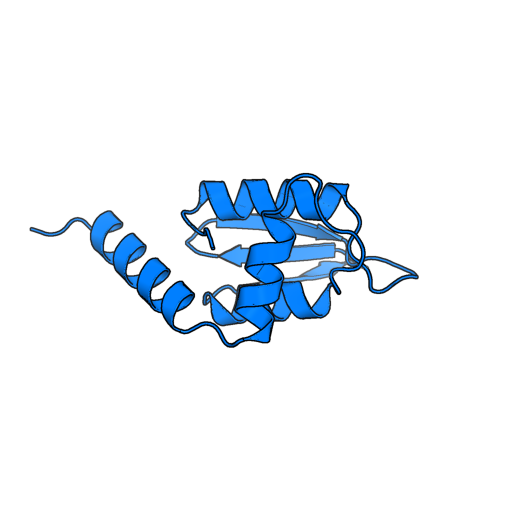N 1
ATOM 696 C CA . ARG A 1 92 ? -0.591 8.244 -2.010 1.00 97.38 92 ARG A CA 1
ATOM 697 C C . ARG A 1 92 ? -1.921 8.936 -2.298 1.00 97.38 92 ARG A C 1
ATOM 699 O O . ARG A 1 92 ? -2.809 8.884 -1.457 1.00 97.38 92 ARG A O 1
ATOM 706 N N . GLU A 1 93 ? -2.056 9.545 -3.476 1.00 97.31 93 GLU A N 1
ATOM 707 C CA . GLU A 1 93 ? -3.282 10.239 -3.897 1.00 97.31 93 GLU A CA 1
ATOM 708 C C . GLU A 1 93 ? -4.486 9.293 -3.906 1.00 97.31 93 GLU A C 1
ATOM 710 O O . GLU A 1 93 ? -5.556 9.633 -3.404 1.00 97.31 93 GLU A O 1
ATOM 715 N N . TRP A 1 94 ? -4.300 8.070 -4.410 1.00 98.00 94 TRP A N 1
ATOM 716 C CA . TRP A 1 94 ? -5.355 7.065 -4.414 1.00 98.00 94 TRP A CA 1
ATOM 717 C C . TRP A 1 94 ? -5.755 6.628 -3.001 1.00 98.00 94 TRP A C 1
ATOM 719 O O . TRP A 1 94 ? -6.945 6.632 -2.695 1.00 98.00 94 TRP A O 1
ATOM 729 N N . LEU A 1 95 ? -4.795 6.305 -2.125 1.00 97.62 95 LEU A N 1
ATOM 730 C CA . LEU A 1 95 ? -5.076 5.927 -0.733 1.00 97.62 95 LEU A CA 1
ATOM 731 C C . LEU A 1 95 ? -5.792 7.051 0.029 1.00 97.62 95 LEU A C 1
ATOM 733 O O . LEU A 1 95 ? -6.783 6.801 0.714 1.00 97.62 95 LEU A O 1
ATOM 737 N N . GLU A 1 96 ? -5.342 8.293 -0.145 1.00 96.38 96 GLU A N 1
ATOM 738 C CA . GLU A 1 96 ? -5.981 9.466 0.448 1.00 96.38 96 GLU A CA 1
ATOM 739 C C . GLU A 1 96 ? -7.421 9.654 -0.048 1.00 96.38 96 GLU A C 1
ATOM 741 O O . GLU A 1 96 ? -8.304 9.944 0.760 1.00 96.38 96 GLU A O 1
ATOM 746 N N . SER A 1 97 ? -7.678 9.424 -1.342 1.00 96.00 97 SER A N 1
ATOM 747 C CA . SER A 1 97 ? -9.019 9.549 -1.934 1.00 96.00 97 SER A CA 1
ATOM 748 C C . SER A 1 97 ? -10.048 8.566 -1.364 1.00 96.00 97 SER A C 1
ATOM 750 O O . SER A 1 97 ? -11.247 8.803 -1.482 1.00 96.00 97 SER A O 1
ATOM 752 N N . ILE A 1 98 ? -9.588 7.480 -0.734 1.00 95.00 98 ILE A N 1
ATOM 753 C CA . ILE A 1 98 ? -10.431 6.439 -0.130 1.00 95.00 98 ILE A CA 1
ATOM 754 C C . ILE A 1 98 ? -10.336 6.398 1.400 1.00 95.00 98 ILE A C 1
ATOM 756 O O . ILE A 1 98 ? -10.679 5.379 2.003 1.00 95.00 98 ILE A O 1
ATOM 760 N N . GLY A 1 99 ? -9.840 7.475 2.020 1.00 94.06 99 GLY A N 1
ATOM 761 C CA . GLY A 1 99 ? -9.797 7.622 3.478 1.00 94.06 99 GLY A CA 1
ATOM 762 C C . GLY A 1 99 ? -8.643 6.892 4.174 1.00 94.06 99 GLY A C 1
ATOM 763 O O . GLY A 1 99 ? -8.579 6.878 5.402 1.00 94.06 99 GLY A O 1
ATOM 764 N N . VAL A 1 100 ? -7.698 6.306 3.431 1.00 96.50 100 VAL A N 1
ATOM 765 C CA . VAL A 1 100 ? -6.535 5.626 4.018 1.00 96.50 100 VAL A CA 1
ATOM 766 C C . VAL A 1 100 ? -5.405 6.623 4.235 1.00 96.50 100 VAL A C 1
ATOM 768 O O . VAL A 1 100 ? -4.820 7.129 3.281 1.00 96.50 100 VAL A O 1
ATOM 771 N N . LYS A 1 101 ? -5.067 6.872 5.502 1.00 94.06 101 LYS A N 1
ATOM 772 C CA . LYS A 1 101 ? -3.961 7.736 5.936 1.00 94.06 101 LYS A CA 1
ATOM 773 C C . LYS A 1 101 ? -3.194 7.065 7.091 1.00 94.06 101 LYS A C 1
ATOM 775 O O . LYS A 1 101 ? -3.759 6.163 7.712 1.00 94.06 101 LYS A O 1
ATOM 780 N N . PRO A 1 102 ? -1.914 7.421 7.322 1.00 92.88 102 PRO A N 1
ATOM 781 C CA . PRO A 1 102 ? -1.115 6.876 8.422 1.00 92.88 102 PRO A CA 1
ATOM 782 C C . PRO A 1 102 ? -1.706 7.136 9.808 1.00 92.88 102 PRO A C 1
ATOM 784 O O . PRO A 1 102 ? -2.338 8.201 9.984 1.00 92.88 102 PRO A O 1
#

pLDDT: mean 93.29, std 6.18, range [60.69, 98.5]

InterPro domains:
  IPR012933 HicA mRNA interferase family [PF07927] (41-91)